Protein AF-A0A6V7IM53-F1 (afdb_monomer_lite)

Organism: NCBI:txid1563983

Sequence (52 aa):
DGRTPGEMLSLEHELTRLTQSTYPPAQLLQRPLPEGVDPTSLELYLSPHHFQ

pLDDT: mean 73.27, std 11.68, range [49.12, 86.5]

Foldseek 3Di:
DDDDVVVVVVVVVVVCVVVQQADAPVQLPDPPHDPPDDVVCNVSRHDPVNPD

Secondary structure (DSSP, 8-state):
----HHHHHHHHHHHHHHH---B-HHHHSSSSPPTT--TT-GGGGB-GGG--

InterPro domains:
  IPR036886 Villin headpiece domain superfamily [G3DSA:1.10.950.10] (14-52)
  IPR036886 Villin headpiece domain superfamily [SSF47050] (16-52)

Radius of gyration: 14.3 Å; chains: 1; bounding box: 29×22×44 Å

Structure (mmCIF, N/CA/C/O backbone):
data_AF-A0A6V7IM53-F1
#
_entry.id   AF-A0A6V7IM53-F1
#
loop_
_atom_site.group_PDB
_atom_site.id
_atom_site.type_symbol
_atom_site.label_atom_id
_atom_site.label_alt_id
_atom_site.label_comp_id
_atom_site.label_asym_id
_atom_site.label_entity_id
_atom_site.label_seq_id
_atom_site.pdbx_PDB_ins_code
_atom_site.Cartn_x
_atom_site.Cartn_y
_atom_site.Cartn_z
_atom_site.occupancy
_atom_site.B_iso_or_equiv
_atom_site.auth_seq_id
_atom_site.auth_comp_id
_atom_site.auth_asym_id
_atom_site.auth_atom_id
_atom_site.pdbx_PDB_model_num
ATOM 1 N N . ASP A 1 1 ? 20.237 -6.604 -34.837 1.00 49.12 1 ASP A N 1
ATOM 2 C CA . ASP A 1 1 ? 18.777 -6.446 -34.786 1.00 49.12 1 ASP A CA 1
ATOM 3 C C . ASP A 1 1 ? 18.290 -7.260 -33.600 1.00 49.12 1 ASP A C 1
ATOM 5 O O . ASP A 1 1 ? 18.695 -8.411 -33.512 1.00 49.12 1 ASP A O 1
ATOM 9 N N . GLY A 1 2 ? 17.629 -6.669 -32.604 1.00 51.81 2 GLY A N 1
ATOM 10 C CA . GLY A 1 2 ? 17.380 -7.425 -31.367 1.00 51.81 2 GLY A CA 1
ATOM 11 C C . GLY A 1 2 ? 16.735 -6.682 -30.206 1.00 51.81 2 GLY A C 1
ATOM 12 O O . GLY A 1 2 ? 16.946 -7.068 -29.066 1.00 51.81 2 GLY A O 1
ATOM 13 N N . ARG A 1 3 ? 15.972 -5.615 -30.453 1.00 55.28 3 ARG A N 1
ATOM 14 C CA . ARG A 1 3 ? 15.037 -5.118 -29.438 1.00 55.28 3 ARG A CA 1
ATOM 15 C C . ARG A 1 3 ? 13.642 -5.240 -30.005 1.00 55.28 3 ARG A C 1
ATOM 17 O O . ARG A 1 3 ? 13.253 -4.457 -30.866 1.00 55.28 3 ARG A O 1
ATOM 24 N N . THR A 1 4 ? 12.922 -6.260 -29.560 1.00 59.09 4 THR A N 1
ATOM 25 C CA . THR A 1 4 ? 11.493 -6.368 -29.815 1.00 59.09 4 THR A CA 1
ATOM 26 C C . THR A 1 4 ? 10.824 -5.203 -29.069 1.00 59.09 4 THR A C 1
ATOM 28 O O . THR A 1 4 ? 10.983 -5.072 -27.854 1.00 59.09 4 THR A O 1
ATOM 31 N N . PRO A 1 5 ? 10.091 -4.308 -29.750 1.00 55.25 5 PRO A N 1
ATOM 32 C CA . PRO A 1 5 ? 9.449 -3.162 -29.097 1.00 55.25 5 PRO A CA 1
ATOM 33 C C . PRO A 1 5 ? 8.375 -3.564 -28.064 1.00 55.25 5 PRO A C 1
ATOM 35 O O . PRO A 1 5 ? 7.892 -2.713 -27.326 1.00 55.25 5 PRO A O 1
ATOM 38 N N . GLY A 1 6 ? 8.025 -4.853 -27.975 1.00 55.25 6 GLY A N 1
ATOM 39 C CA . GLY A 1 6 ? 7.165 -5.402 -26.923 1.00 55.25 6 GLY A CA 1
ATOM 40 C C . GLY A 1 6 ? 7.882 -5.744 -25.610 1.00 55.25 6 GLY A C 1
ATOM 41 O O . GLY A 1 6 ? 7.232 -5.786 -24.572 1.00 55.25 6 GLY A O 1
ATOM 42 N N . GLU A 1 7 ? 9.202 -5.959 -25.616 1.00 54.22 7 GLU A N 1
ATOM 43 C CA . GLU A 1 7 ? 9.950 -6.363 -24.412 1.00 54.22 7 GLU A CA 1
ATOM 44 C C . GLU A 1 7 ? 10.320 -5.165 -23.525 1.00 54.22 7 GLU A C 1
ATOM 46 O O . GLU A 1 7 ? 10.318 -5.268 -22.299 1.00 54.22 7 GLU A O 1
ATOM 51 N N . MET A 1 8 ? 10.520 -3.988 -24.130 1.00 53.47 8 MET A N 1
ATOM 52 C CA . MET A 1 8 ? 10.735 -2.731 -23.399 1.00 53.47 8 MET A CA 1
ATOM 53 C C . MET A 1 8 ? 9.551 -2.379 -22.493 1.00 53.47 8 MET A C 1
ATOM 55 O O . MET A 1 8 ? 9.754 -2.090 -21.320 1.00 53.47 8 MET A O 1
ATOM 59 N N . LEU A 1 9 ? 8.315 -2.511 -22.985 1.00 55.09 9 LEU A N 1
ATOM 60 C CA . LEU A 1 9 ? 7.108 -2.237 -22.192 1.00 55.09 9 LEU A CA 1
ATOM 61 C C . LEU A 1 9 ? 6.962 -3.188 -20.993 1.00 55.09 9 LEU A C 1
ATOM 63 O O . LEU A 1 9 ? 6.385 -2.817 -19.973 1.00 55.09 9 LEU A O 1
ATOM 67 N N . SER A 1 10 ? 7.498 -4.409 -21.095 1.00 64.75 10 SER A N 1
ATOM 68 C CA . SER A 1 10 ? 7.458 -5.378 -20.000 1.00 64.75 10 SER A CA 1
ATOM 69 C C . SER A 1 10 ? 8.491 -5.052 -18.927 1.00 64.75 10 SER A C 1
ATOM 71 O O . SER A 1 10 ? 8.161 -5.124 -17.749 1.00 64.75 10 SER A O 1
ATOM 73 N N . LEU A 1 11 ? 9.704 -4.640 -19.314 1.00 65.44 11 LEU A N 1
ATOM 74 C CA . LEU A 1 11 ? 10.745 -4.219 -18.372 1.00 65.44 11 LEU A CA 1
ATOM 75 C C . LEU A 1 11 ? 10.384 -2.921 -17.660 1.00 65.44 11 LEU A C 1
ATOM 77 O O . LEU A 1 11 ? 10.635 -2.806 -16.470 1.00 65.44 11 LEU A O 1
ATOM 81 N N . GLU A 1 12 ? 9.781 -1.958 -18.353 1.00 67.56 12 GLU A N 1
ATOM 82 C CA . GLU A 1 12 ? 9.336 -0.707 -17.736 1.00 67.56 12 GLU A CA 1
ATOM 83 C C . GLU A 1 12 ? 8.191 -0.958 -16.758 1.00 67.56 12 GLU A C 1
ATOM 85 O O . GLU A 1 12 ? 8.224 -0.445 -15.642 1.00 67.56 12 GLU A O 1
ATOM 90 N N . HIS A 1 13 ? 7.230 -1.821 -17.100 1.00 66.06 13 HIS A N 1
ATOM 91 C CA . HIS A 1 13 ? 6.219 -2.266 -16.143 1.00 66.06 13 HIS A CA 1
ATOM 92 C C . HIS A 1 13 ? 6.808 -3.073 -14.987 1.00 66.06 13 HIS A C 1
ATOM 94 O O . HIS A 1 13 ? 6.336 -2.923 -13.864 1.00 66.06 13 HIS A O 1
ATOM 100 N N . GLU A 1 14 ? 7.822 -3.908 -15.216 1.00 67.00 14 GLU A N 1
ATOM 101 C CA . GLU A 1 14 ? 8.444 -4.689 -14.149 1.00 67.00 14 GLU A CA 1
ATOM 102 C C . GLU A 1 14 ? 9.298 -3.831 -13.222 1.00 67.00 14 GLU A C 1
ATOM 104 O O . GLU A 1 14 ? 9.184 -3.961 -12.008 1.00 67.00 14 GLU A O 1
ATOM 109 N N . LEU A 1 15 ? 10.082 -2.904 -13.776 1.00 70.25 15 LEU A N 1
ATOM 110 C CA . LEU A 1 15 ? 10.819 -1.885 -13.035 1.00 70.25 15 LEU A CA 1
ATOM 111 C C . LEU A 1 15 ? 9.863 -1.006 -12.255 1.00 70.25 15 LEU A C 1
ATOM 113 O O . LEU A 1 15 ? 10.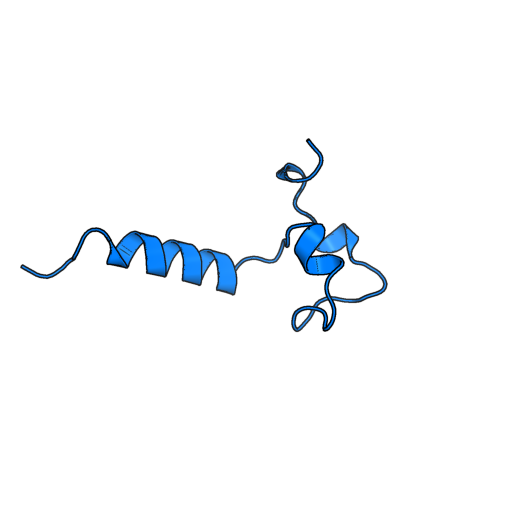101 -0.776 -11.074 1.00 70.25 15 LEU A O 1
ATOM 117 N N . THR A 1 16 ? 8.770 -0.559 -12.879 1.00 69.00 16 THR A N 1
ATOM 118 C CA . THR A 1 16 ? 7.727 0.179 -12.170 1.00 69.00 16 THR A CA 1
ATOM 119 C C . THR A 1 16 ? 7.214 -0.692 -11.039 1.00 69.00 16 THR A C 1
ATOM 121 O O . THR A 1 16 ? 7.295 -0.261 -9.912 1.00 69.00 16 THR A O 1
ATOM 124 N N . ARG A 1 17 ? 6.837 -1.953 -11.264 1.00 67.31 17 ARG A N 1
ATOM 125 C CA . ARG A 1 17 ? 6.357 -2.861 -10.207 1.00 67.31 17 ARG A CA 1
ATOM 126 C C . ARG A 1 17 ? 7.384 -3.121 -9.088 1.00 67.31 17 ARG A C 1
ATOM 128 O O . ARG A 1 17 ? 6.983 -3.270 -7.943 1.00 67.31 17 ARG A O 1
ATOM 135 N N . LEU A 1 18 ? 8.680 -3.168 -9.401 1.00 67.19 18 LEU A N 1
ATOM 136 C CA . LEU A 1 18 ? 9.787 -3.389 -8.454 1.00 67.19 18 LEU A CA 1
ATOM 137 C C . LEU A 1 18 ? 10.174 -2.126 -7.668 1.00 67.19 18 LEU A C 1
ATOM 139 O O . LEU A 1 18 ? 10.644 -2.228 -6.540 1.00 67.19 18 LEU A O 1
ATOM 143 N N . THR A 1 19 ? 10.001 -0.946 -8.266 1.00 66.56 19 THR A N 1
ATOM 144 C CA . THR A 1 19 ? 10.295 0.366 -7.653 1.00 66.56 19 THR A CA 1
ATOM 145 C C . THR A 1 19 ? 9.044 1.084 -7.148 1.00 66.56 19 THR A C 1
ATOM 147 O O . THR A 1 19 ? 9.136 2.153 -6.546 1.00 66.56 19 THR A O 1
ATOM 150 N N . GLN A 1 20 ? 7.867 0.508 -7.386 1.00 68.38 20 GLN A N 1
ATOM 151 C CA . GLN A 1 20 ? 6.576 1.067 -7.031 1.00 68.38 20 GLN A CA 1
ATOM 152 C C . GLN A 1 20 ? 6.358 0.919 -5.532 1.00 68.38 20 GLN A C 1
ATOM 154 O O . GLN A 1 20 ? 6.058 -0.153 -5.020 1.00 68.38 20 GLN A O 1
ATOM 159 N N . SER A 1 21 ? 6.451 2.051 -4.845 1.00 74.31 21 SER A N 1
ATOM 160 C CA . SER A 1 21 ? 6.082 2.174 -3.434 1.00 74.31 21 SER A CA 1
ATOM 161 C C . SER A 1 21 ? 4.582 2.414 -3.230 1.00 74.31 21 SER A C 1
ATOM 163 O O . SER A 1 21 ? 4.134 2.497 -2.089 1.00 74.31 21 SER A O 1
ATOM 165 N N . THR A 1 22 ? 3.809 2.571 -4.314 1.00 82.81 22 THR A N 1
ATOM 166 C CA . THR A 1 22 ? 2.374 2.875 -4.267 1.00 82.81 22 THR A CA 1
ATOM 167 C C . THR A 1 22 ? 1.530 1.843 -5.007 1.00 82.81 22 THR A C 1
ATOM 169 O O . THR A 1 22 ? 1.690 1.608 -6.196 1.00 82.81 22 THR A O 1
ATOM 172 N N . TYR A 1 23 ? 0.571 1.247 -4.321 1.00 81.06 23 TYR A N 1
ATOM 173 C CA . TYR A 1 23 ? -0.289 0.195 -4.828 1.00 81.06 23 TYR A CA 1
ATOM 174 C C . TYR A 1 23 ? -1.717 0.709 -5.058 1.00 81.06 23 TYR A C 1
ATOM 176 O O . TYR A 1 23 ? -2.179 1.620 -4.364 1.00 81.06 23 TYR A O 1
A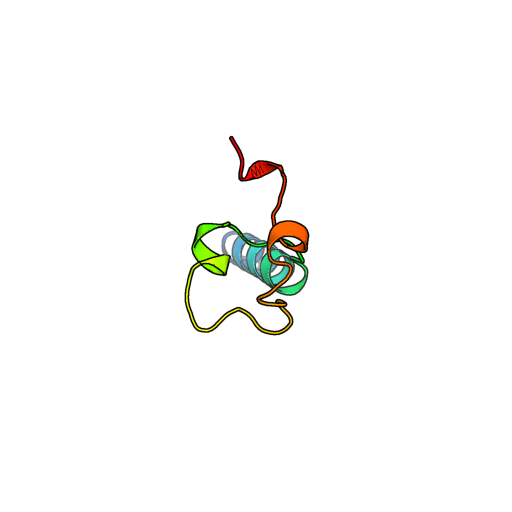TOM 184 N N . PRO A 1 24 ? -2.462 0.123 -6.010 1.00 84.06 24 PRO A N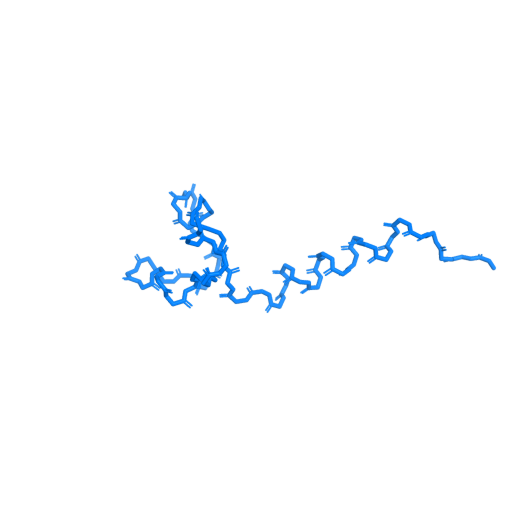 1
ATOM 185 C CA . PRO A 1 24 ? -3.873 0.431 -6.166 1.00 84.06 24 PRO A CA 1
ATOM 186 C C . PRO A 1 24 ? -4.678 -0.074 -4.952 1.00 84.06 24 PRO A C 1
ATOM 188 O O . PRO A 1 24 ? -4.348 -1.127 -4.394 1.00 84.06 24 PRO A O 1
ATOM 191 N N . PRO A 1 25 ? -5.789 0.595 -4.581 1.00 83.81 25 PRO A N 1
ATOM 192 C CA . PRO A 1 25 ? -6.606 0.212 -3.426 1.00 83.81 25 PRO A CA 1
ATOM 193 C C . PRO A 1 25 ? -7.071 -1.242 -3.494 1.00 83.81 25 PRO A C 1
ATOM 195 O O . PRO A 1 25 ? -7.005 -1.969 -2.509 1.00 83.81 25 PRO A O 1
ATOM 198 N N . ALA A 1 26 ? -7.467 -1.698 -4.685 1.00 84.31 26 ALA A N 1
ATOM 199 C CA . ALA A 1 26 ? -7.897 -3.073 -4.907 1.00 84.31 26 ALA A CA 1
ATOM 200 C C . ALA A 1 26 ? -6.820 -4.105 -4.531 1.00 84.31 26 ALA A C 1
ATOM 202 O O . ALA A 1 26 ? -7.169 -5.183 -4.066 1.00 84.31 26 ALA A O 1
ATOM 203 N N . GLN A 1 27 ? -5.532 -3.780 -4.692 1.00 83.62 27 GLN A N 1
ATOM 204 C CA . GLN A 1 27 ? -4.429 -4.669 -4.325 1.00 83.62 27 GLN A CA 1
ATOM 205 C C . GLN A 1 27 ? -4.151 -4.649 -2.818 1.00 83.62 27 GLN A C 1
ATOM 207 O O . GLN A 1 27 ? -3.872 -5.696 -2.247 1.00 83.62 27 GLN A O 1
ATOM 212 N N . LEU A 1 28 ? -4.289 -3.496 -2.158 1.00 83.56 28 LEU A N 1
ATOM 213 C CA . LEU A 1 28 ? -4.156 -3.388 -0.698 1.00 83.56 28 LEU A CA 1
ATOM 214 C C . LEU A 1 28 ? -5.331 -4.017 0.068 1.00 83.56 28 LEU A C 1
ATOM 216 O O . LEU A 1 28 ? -5.191 -4.385 1.230 1.00 83.56 28 LEU A O 1
ATOM 220 N N . LEU A 1 29 ? -6.492 -4.155 -0.575 1.00 83.88 29 LEU A N 1
ATOM 221 C CA . LEU A 1 29 ? -7.657 -4.848 -0.016 1.00 83.88 29 LEU A CA 1
ATOM 222 C C . LEU A 1 29 ? -7.578 -6.376 -0.173 1.00 83.88 29 LEU A C 1
ATOM 224 O O . LEU A 1 29 ? -8.287 -7.102 0.527 1.00 83.88 29 LEU A O 1
ATOM 228 N N . GLN A 1 30 ? -6.737 -6.872 -1.084 1.00 85.19 30 GLN A N 1
ATOM 229 C CA . GLN A 1 30 ? -6.522 -8.304 -1.290 1.00 85.19 30 GLN A CA 1
ATOM 230 C C . GLN A 1 30 ? -5.641 -8.877 -0.174 1.00 85.19 30 GLN A C 1
ATOM 232 O O . GLN A 1 30 ? -4.769 -8.200 0.370 1.00 85.19 30 GLN A O 1
ATOM 237 N N . ARG A 1 31 ? -5.867 -10.150 0.173 1.00 85.81 31 ARG A N 1
ATOM 238 C CA . ARG A 1 31 ? -4.993 -10.898 1.084 1.00 85.81 31 ARG A CA 1
ATOM 239 C C . ARG A 1 31 ? -4.407 -12.122 0.379 1.00 85.81 31 ARG A C 1
ATOM 241 O O . ARG A 1 31 ? -5.158 -12.807 -0.315 1.00 85.81 31 ARG A O 1
ATOM 248 N N . PRO A 1 32 ? -3.123 -12.451 0.606 1.00 83.50 32 PRO A N 1
ATOM 249 C CA . PRO A 1 32 ? -2.173 -11.791 1.513 1.00 83.50 32 PRO A CA 1
ATOM 250 C C . PRO A 1 32 ? -1.722 -10.408 1.015 1.00 83.50 32 PRO A C 1
ATOM 252 O O . PRO A 1 32 ? -1.740 -10.146 -0.184 1.00 83.50 32 PRO A O 1
ATOM 255 N N . LEU A 1 33 ? -1.360 -9.524 1.950 1.00 84.88 33 LEU A N 1
ATOM 256 C CA . LEU A 1 33 ? -0.831 -8.203 1.604 1.00 84.88 33 LEU A CA 1
ATOM 257 C C . LEU A 1 33 ? 0.521 -8.336 0.882 1.00 84.88 33 LEU A C 1
ATOM 259 O O . LEU A 1 33 ? 1.244 -9.304 1.144 1.00 84.88 33 LEU A O 1
ATOM 263 N N . PRO A 1 34 ? 0.881 -7.374 0.013 1.00 82.25 34 PRO A N 1
ATOM 264 C CA . PRO A 1 34 ? 2.200 -7.343 -0.605 1.00 82.25 34 PRO A CA 1
ATOM 265 C C . PRO A 1 34 ? 3.321 -7.252 0.439 1.00 82.25 34 PRO A C 1
ATOM 267 O O . PRO A 1 34 ? 3.144 -6.708 1.531 1.00 82.25 34 PRO A O 1
ATOM 270 N N . GLU A 1 35 ? 4.492 -7.778 0.093 1.00 79.88 35 GLU A N 1
ATOM 271 C CA . GLU A 1 35 ? 5.657 -7.765 0.977 1.00 79.88 35 GLU A CA 1
ATOM 272 C C . GLU A 1 35 ? 6.072 -6.322 1.319 1.00 79.88 35 GLU A C 1
ATOM 274 O O . GLU A 1 35 ? 6.167 -5.464 0.443 1.00 79.88 35 GLU A O 1
ATOM 279 N N . GLY A 1 36 ? 6.277 -6.038 2.610 1.00 79.00 36 GLY A N 1
ATOM 280 C CA . GLY A 1 36 ? 6.636 -4.699 3.096 1.00 79.00 36 GLY A CA 1
ATOM 281 C C . GLY A 1 36 ? 5.472 -3.705 3.229 1.00 79.00 36 GLY A C 1
ATOM 282 O O . GLY A 1 36 ? 5.709 -2.552 3.594 1.00 79.00 36 GLY A O 1
ATOM 283 N N . VAL A 1 37 ? 4.229 -4.130 2.970 1.00 84.94 37 VAL A N 1
ATOM 284 C CA . VAL A 1 37 ? 3.025 -3.323 3.217 1.00 84.94 37 VAL A CA 1
ATOM 285 C C . VAL A 1 37 ? 2.548 -3.510 4.650 1.00 84.94 37 VAL A C 1
ATOM 287 O O . VAL A 1 37 ? 2.191 -4.615 5.061 1.00 84.94 37 VAL A O 1
ATOM 290 N N . ASP A 1 38 ? 2.485 -2.410 5.397 1.00 86.44 38 ASP A N 1
ATOM 291 C CA . ASP A 1 38 ? 1.943 -2.424 6.747 1.00 86.44 38 ASP A CA 1
ATOM 292 C C . ASP A 1 38 ? 0.398 -2.432 6.723 1.00 86.44 38 ASP A C 1
ATOM 294 O O . ASP A 1 38 ? -0.212 -1.490 6.203 1.00 86.44 38 ASP A O 1
ATOM 298 N N . PRO A 1 39 ? -0.269 -3.455 7.297 1.00 84.31 39 PRO A N 1
ATOM 299 C CA . PRO A 1 39 ? -1.731 -3.557 7.314 1.00 84.31 39 PRO A CA 1
ATOM 300 C C . PRO A 1 39 ? -2.419 -2.402 8.043 1.00 84.31 39 PRO A C 1
ATOM 302 O O . PRO A 1 39 ? -3.611 -2.181 7.836 1.00 84.31 39 PRO A O 1
ATOM 305 N N . THR A 1 40 ? -1.707 -1.705 8.931 1.00 86.38 40 THR A N 1
ATOM 306 C CA . THR A 1 40 ? -2.268 -0.599 9.714 1.00 8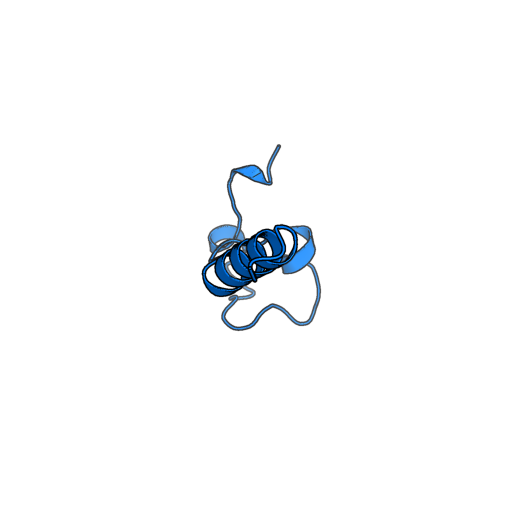6.38 40 THR A CA 1
ATOM 307 C C . THR A 1 40 ? -2.214 0.735 8.981 1.00 86.38 40 THR A C 1
ATOM 309 O O . THR A 1 40 ? -3.004 1.620 9.292 1.00 86.38 40 THR A O 1
ATOM 312 N N . SER A 1 41 ? -1.317 0.870 7.998 1.00 86.50 41 SER A N 1
ATOM 313 C CA . SER A 1 41 ? -0.982 2.145 7.355 1.00 86.50 41 SER A CA 1
ATOM 314 C C . SER A 1 41 ? -1.043 2.047 5.827 1.00 86.50 41 SER A C 1
ATOM 316 O O . SER A 1 41 ? -0.145 2.505 5.123 1.00 86.50 41 SER A O 1
ATOM 318 N N . LEU A 1 42 ? -2.116 1.448 5.296 1.00 85.88 42 LEU A N 1
ATOM 319 C CA . LEU A 1 42 ? -2.317 1.257 3.851 1.00 85.88 42 LEU A CA 1
ATOM 320 C C . LEU A 1 42 ? -2.317 2.579 3.068 1.00 85.88 42 LEU A C 1
ATOM 322 O O . LEU A 1 42 ? -1.870 2.618 1.926 1.00 85.88 42 LEU A O 1
ATOM 326 N N . GLU A 1 43 ? -2.769 3.667 3.694 1.00 85.00 43 GLU A N 1
ATOM 327 C CA . GLU A 1 43 ? -2.805 5.013 3.109 1.00 85.00 43 GLU A CA 1
ATOM 328 C C . GLU A 1 43 ? -1.438 5.530 2.646 1.00 85.00 43 GLU A C 1
ATOM 330 O O . GLU A 1 43 ? -1.368 6.237 1.644 1.00 85.00 43 GLU A O 1
ATOM 335 N N . LEU A 1 44 ? -0.349 5.119 3.309 1.00 85.00 44 LEU A N 1
ATOM 336 C CA . LEU A 1 44 ? 1.019 5.505 2.941 1.00 85.00 44 LEU A CA 1
ATOM 337 C C . LEU A 1 44 ? 1.446 4.917 1.595 1.00 85.00 44 LEU A C 1
ATOM 339 O O . LEU A 1 44 ? 2.342 5.441 0.937 1.00 85.00 44 LEU A O 1
ATOM 343 N N . TYR A 1 45 ? 0.793 3.831 1.195 1.00 85.94 45 TYR A N 1
ATOM 344 C CA . TYR A 1 45 ? 1.076 3.110 -0.031 1.00 85.94 45 TYR A CA 1
ATOM 345 C C . TYR A 1 45 ? 0.043 3.404 -1.118 1.00 85.94 45 TYR A C 1
ATOM 347 O O . TYR A 1 45 ? 0.066 2.747 -2.148 1.00 85.94 45 TYR A O 1
ATOM 355 N N . LEU A 1 46 ? -0.885 4.346 -0.945 1.00 82.69 46 LEU A N 1
ATOM 356 C CA . LEU A 1 46 ? -1.845 4.689 -1.995 1.00 82.69 46 LEU A CA 1
ATOM 357 C C . LEU A 1 46 ? -1.304 5.829 -2.862 1.00 82.69 46 LEU A C 1
ATOM 359 O O . LEU A 1 46 ? -0.848 6.854 -2.362 1.00 82.69 46 LEU A O 1
ATOM 363 N N . SER A 1 47 ? -1.387 5.676 -4.186 1.00 77.44 47 SER A N 1
ATOM 364 C CA . SER A 1 47 ? -1.123 6.799 -5.092 1.00 77.44 47 SER A CA 1
ATOM 365 C C . SER A 1 47 ? -2.339 7.734 -5.133 1.00 77.44 47 SER A C 1
ATOM 367 O O . SER A 1 47 ? -3.460 7.245 -5.306 1.00 77.44 47 SER A O 1
ATOM 369 N N . PRO A 1 48 ? -2.158 9.068 -5.061 1.00 70.94 48 PRO A N 1
ATOM 370 C CA . PRO A 1 48 ? -3.257 10.032 -5.165 1.00 70.94 48 PRO A CA 1
ATOM 371 C C . PRO A 1 48 ? -4.038 9.910 -6.484 1.00 70.94 48 PRO A C 1
ATOM 373 O O . PRO A 1 48 ? -5.222 10.227 -6.535 1.00 70.94 48 PRO A O 1
ATOM 376 N N . HIS A 1 49 ? -3.412 9.374 -7.536 1.00 68.69 49 HIS A N 1
ATOM 377 C CA . HIS A 1 49 ? -4.050 9.115 -8.829 1.00 68.69 49 HIS A CA 1
ATOM 378 C C . HIS A 1 49 ? -5.136 8.025 -8.796 1.00 68.69 49 HIS A C 1
ATOM 380 O O . HIS A 1 49 ? -5.885 7.896 -9.759 1.00 68.69 49 HIS A O 1
ATOM 386 N N . HIS A 1 50 ? -5.236 7.237 -7.722 1.00 66.12 50 HIS A N 1
ATOM 387 C CA . HIS A 1 50 ? -6.246 6.182 -7.594 1.00 66.12 50 HIS A CA 1
ATOM 388 C C . HIS A 1 50 ? -7.544 6.624 -6.898 1.00 66.12 50 HIS A C 1
ATOM 390 O O . HIS A 1 50 ? -8.467 5.820 -6.809 1.00 66.12 50 HIS A O 1
ATOM 396 N N . PHE A 1 51 ? -7.635 7.869 -6.419 1.00 65.06 51 PHE A N 1
ATOM 397 C CA . PHE A 1 51 ? -8.807 8.400 -5.704 1.00 65.06 51 PHE A CA 1
ATOM 398 C C . PHE A 1 51 ? -9.791 9.182 -6.602 1.00 65.06 51 PHE A C 1
ATOM 400 O O . PHE A 1 51 ? -10.554 10.000 -6.090 1.00 65.06 51 PHE A O 1
ATOM 407 N N . GLN A 1 52 ? -9.743 8.984 -7.925 1.00 58.56 52 G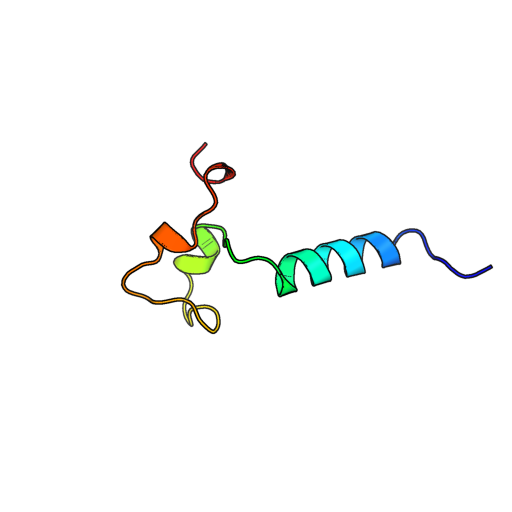LN A N 1
ATOM 408 C CA . GLN A 1 52 ? -10.539 9.743 -8.901 1.00 58.56 52 GLN A CA 1
ATOM 409 C C . GLN A 1 52 ? -11.971 9.216 -9.069 1.00 58.56 52 GLN A C 1
ATOM 411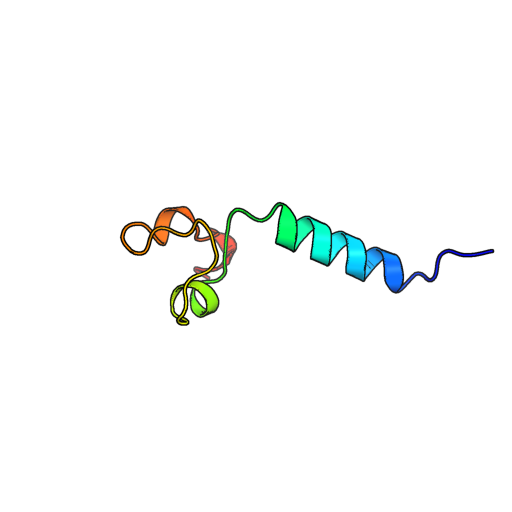 O O . GLN A 1 52 ? -12.158 7.980 -9.018 1.00 58.56 52 GLN A O 1
#